Protein AF-A7NPB2-F1 (afdb_monomer)

Radius of gyration: 17.5 Å; Cα contacts (8 Å, |Δi|>4): 144; chains: 1; bounding box: 39×30×49 Å

Structure (mmCIF, N/CA/C/O backbone):
data_AF-A7NPB2-F1
#
_entry.id   AF-A7NPB2-F1
#
loop_
_atom_site.group_PDB
_atom_site.id
_atom_site.type_symbol
_atom_site.label_atom_id
_atom_site.label_alt_id
_atom_site.label_comp_id
_atom_site.label_asym_id
_atom_site.label_entity_id
_atom_site.label_seq_id
_atom_site.pdbx_PDB_ins_code
_atom_site.Cartn_x
_atom_site.Cartn_y
_atom_site.Cartn_z
_atom_site.occupancy
_atom_site.B_iso_or_equiv
_atom_site.auth_seq_id
_atom_site.auth_comp_id
_atom_site.auth_asym_id
_atom_site.auth_atom_id
_atom_site.pdbx_PDB_model_num
ATOM 1 N N . MET A 1 1 ? 3.395 19.993 -1.462 1.00 70.88 1 MET A N 1
ATOM 2 C CA . MET A 1 1 ? 3.624 19.295 -2.745 1.00 70.88 1 MET A CA 1
ATOM 3 C C . MET A 1 1 ? 3.505 17.811 -2.462 1.00 70.88 1 MET A C 1
ATOM 5 O O . MET A 1 1 ? 4.132 17.377 -1.503 1.00 70.88 1 MET A O 1
ATOM 9 N N . SER A 1 2 ? 2.653 17.076 -3.180 1.00 87.00 2 SER A N 1
ATOM 10 C CA . SER A 1 2 ? 2.457 15.640 -2.911 1.00 87.00 2 SER A CA 1
ATOM 11 C C . SER A 1 2 ? 3.639 14.804 -3.416 1.00 87.00 2 SER A C 1
ATOM 13 O O . SER A 1 2 ? 4.399 15.267 -4.275 1.00 87.00 2 SER A O 1
ATOM 15 N N . LEU A 1 3 ? 3.797 13.578 -2.901 1.00 90.31 3 LEU A N 1
ATOM 16 C CA . LEU A 1 3 ? 4.817 12.644 -3.397 1.00 90.31 3 LEU A CA 1
ATOM 17 C C . LEU A 1 3 ? 4.622 12.383 -4.889 1.00 90.31 3 LEU A C 1
ATOM 19 O O . LEU A 1 3 ? 5.596 12.412 -5.639 1.00 90.31 3 LEU A O 1
ATOM 23 N N . TYR A 1 4 ? 3.367 12.275 -5.333 1.00 91.50 4 TYR A N 1
ATOM 24 C CA . TYR A 1 4 ? 3.056 12.130 -6.748 1.00 91.50 4 TYR A CA 1
ATOM 25 C C . TYR A 1 4 ? 3.636 13.272 -7.596 1.00 91.50 4 TYR A C 1
ATOM 27 O O . TYR A 1 4 ? 4.337 13.036 -8.578 1.00 91.50 4 TYR A O 1
ATOM 35 N N . GLN A 1 5 ? 3.393 14.528 -7.202 1.00 90.69 5 GLN A N 1
ATOM 36 C CA . GLN A 1 5 ? 3.884 15.703 -7.935 1.00 90.69 5 GLN A CA 1
ATOM 37 C C . GLN A 1 5 ? 5.411 15.757 -7.987 1.00 90.69 5 GLN A C 1
ATOM 39 O O . GLN A 1 5 ? 5.976 16.140 -9.010 1.00 90.69 5 GLN A O 1
ATOM 44 N N . ARG A 1 6 ? 6.071 15.366 -6.891 1.00 93.44 6 ARG A N 1
ATOM 45 C CA . ARG A 1 6 ? 7.532 15.319 -6.807 1.00 93.44 6 ARG A CA 1
ATOM 46 C C . ARG A 1 6 ? 8.124 14.238 -7.710 1.00 93.44 6 ARG A C 1
ATOM 48 O O . ARG A 1 6 ? 9.183 14.463 -8.287 1.00 93.44 6 ARG A O 1
ATOM 55 N N . LEU A 1 7 ? 7.463 13.085 -7.812 1.00 93.81 7 LEU A N 1
ATOM 56 C CA . LEU A 1 7 ? 7.992 11.909 -8.504 1.00 93.81 7 LEU A CA 1
ATOM 57 C C . LEU A 1 7 ? 7.606 11.831 -9.983 1.00 93.81 7 LEU A C 1
ATOM 59 O O . LEU A 1 7 ? 8.337 11.235 -10.770 1.00 93.81 7 LEU A O 1
ATOM 63 N N . ARG A 1 8 ? 6.514 12.488 -10.388 1.00 90.56 8 ARG A N 1
ATOM 64 C CA . ARG A 1 8 ? 6.025 12.515 -11.776 1.00 90.56 8 ARG A CA 1
ATOM 65 C C . ARG A 1 8 ? 7.113 12.810 -12.827 1.00 90.56 8 ARG A C 1
ATOM 67 O O . ARG A 1 8 ? 7.085 12.156 -13.868 1.00 90.56 8 ARG A O 1
ATOM 74 N N . PRO A 1 9 ? 8.077 13.734 -12.625 1.00 91.06 9 PRO A N 1
ATOM 75 C CA . PRO A 1 9 ? 9.128 13.986 -13.618 1.00 91.06 9 PRO A CA 1
ATOM 76 C C . PRO A 1 9 ? 9.999 12.763 -13.947 1.00 91.06 9 PRO A C 1
ATOM 78 O O . PRO A 1 9 ? 10.548 12.691 -15.045 1.00 91.06 9 PRO A O 1
ATOM 81 N N . PHE A 1 10 ? 10.099 11.792 -13.035 1.00 90.88 10 PHE A N 1
ATOM 82 C CA . PHE A 1 10 ? 10.905 10.582 -13.206 1.00 90.88 10 PHE A CA 1
ATOM 83 C C . PHE A 1 10 ? 10.200 9.475 -13.999 1.00 90.88 10 PHE A C 1
ATOM 85 O O . PHE A 1 10 ? 10.802 8.432 -14.241 1.00 90.88 10 PHE A O 1
ATOM 92 N N . TYR A 1 11 ? 8.968 9.689 -14.482 1.00 84.69 11 TYR A N 1
ATOM 93 C CA . TYR A 1 11 ? 8.286 8.695 -15.323 1.00 84.69 11 TYR A CA 1
ATOM 94 C C . TYR A 1 11 ? 9.069 8.373 -16.616 1.00 84.69 11 TYR A C 1
ATOM 96 O O . TYR A 1 11 ? 8.889 7.306 -17.192 1.00 84.69 11 TYR A O 1
ATOM 104 N N . ARG A 1 12 ? 9.934 9.295 -17.071 1.00 86.56 12 ARG A N 1
ATOM 105 C CA . ARG A 1 12 ? 10.750 9.160 -18.292 1.00 86.56 12 ARG A CA 1
ATOM 106 C C . ARG A 1 12 ? 11.943 8.214 -18.145 1.00 86.56 12 ARG A C 1
ATOM 108 O O . ARG A 1 12 ? 12.613 7.950 -19.138 1.00 86.56 12 ARG A O 1
ATOM 115 N N . LEU A 1 13 ? 12.245 7.781 -16.924 1.00 91.38 13 LEU A N 1
ATOM 116 C CA . LEU A 1 13 ? 13.316 6.828 -16.658 1.00 91.38 13 LEU A CA 1
ATOM 117 C C . LEU A 1 13 ? 12.952 5.433 -17.185 1.00 91.38 13 LEU A C 1
ATOM 119 O O . LEU A 1 13 ? 11.781 5.137 -17.449 1.00 91.38 13 LEU A O 1
ATOM 123 N N . SER A 1 14 ? 13.942 4.548 -17.304 1.00 91.69 14 SER A N 1
ATOM 124 C CA . SER A 1 14 ? 13.672 3.156 -17.680 1.00 91.69 14 SER A CA 1
ATOM 125 C C . SER A 1 14 ? 12.748 2.480 -16.647 1.00 91.69 14 SER A C 1
ATOM 127 O O . SER A 1 14 ? 12.689 2.915 -15.490 1.00 91.69 14 SER A O 1
ATOM 129 N N . PRO A 1 15 ? 11.987 1.433 -17.014 1.00 92.19 15 PRO A N 1
ATOM 130 C CA . PRO A 1 15 ? 11.188 0.679 -16.046 1.00 92.19 15 PRO A CA 1
ATOM 131 C C . PRO A 1 15 ? 11.984 0.212 -14.815 1.00 92.19 15 PRO A C 1
ATOM 133 O O . PRO A 1 15 ? 11.508 0.321 -13.688 1.00 92.19 15 PRO A O 1
ATOM 136 N N . GLU A 1 16 ? 13.225 -0.238 -14.998 1.00 92.81 16 GLU A N 1
ATOM 137 C CA . GLU A 1 16 ? 14.102 -0.690 -13.916 1.00 92.81 16 GLU A CA 1
ATOM 138 C C . GLU A 1 16 ? 14.525 0.455 -12.993 1.00 92.81 16 GLU A C 1
ATOM 140 O O . GLU A 1 16 ? 14.561 0.292 -11.773 1.00 92.81 16 GLU A O 1
ATOM 145 N N . GLU A 1 17 ? 14.863 1.616 -13.555 1.00 92.94 17 GLU A N 1
ATOM 146 C CA . GLU A 1 17 ? 15.177 2.814 -12.774 1.00 92.94 17 GLU A CA 1
ATOM 147 C C . GLU A 1 17 ? 13.962 3.271 -11.959 1.00 92.94 17 GLU A C 1
ATOM 149 O O . GLU A 1 17 ? 14.099 3.600 -10.778 1.00 92.94 17 GLU A O 1
ATOM 154 N N . ARG A 1 18 ? 12.764 3.213 -12.553 1.00 94.38 18 ARG A N 1
ATOM 155 C CA . ARG A 1 18 ? 11.500 3.522 -11.872 1.00 94.38 18 ARG A CA 1
ATOM 156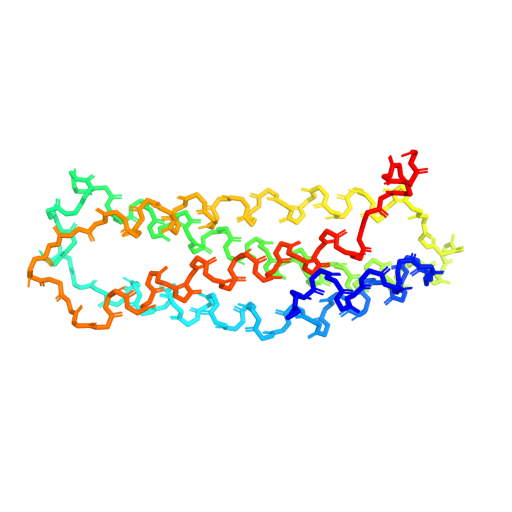 C C . ARG A 1 18 ? 11.209 2.553 -10.730 1.00 94.38 18 ARG A C 1
ATOM 158 O O . ARG A 1 18 ? 10.842 3.011 -9.653 1.00 94.38 18 ARG A O 1
ATOM 165 N N . ILE A 1 19 ? 11.426 1.248 -10.908 1.00 94.12 19 ILE A N 1
ATOM 166 C CA . ILE A 1 19 ? 11.246 0.256 -9.830 1.00 94.12 19 ILE A CA 1
ATOM 167 C C . ILE A 1 19 ? 12.239 0.491 -8.687 1.00 94.12 19 ILE A C 1
ATOM 169 O O . ILE A 1 19 ? 11.840 0.487 -7.522 1.00 94.12 19 ILE A O 1
ATOM 173 N N . ARG A 1 20 ? 13.517 0.759 -8.985 1.00 93.06 20 ARG A N 1
ATOM 174 C CA . ARG A 1 20 ? 14.512 1.060 -7.939 1.00 93.06 20 ARG A CA 1
ATOM 175 C C . ARG A 1 20 ? 14.173 2.338 -7.181 1.00 93.06 20 ARG A C 1
ATOM 177 O O . ARG A 1 20 ? 14.267 2.371 -5.958 1.00 93.06 20 ARG A O 1
ATOM 184 N N . MET A 1 21 ? 13.750 3.383 -7.892 1.00 94.69 21 MET A N 1
ATOM 185 C CA . MET A 1 21 ? 13.288 4.618 -7.263 1.00 94.69 21 MET A CA 1
ATOM 186 C C . MET A 1 21 ? 12.057 4.364 -6.391 1.00 94.69 21 MET A C 1
ATOM 188 O O . MET A 1 21 ? 12.012 4.821 -5.255 1.00 94.69 21 MET A O 1
ATOM 192 N N . MET A 1 22 ? 11.098 3.577 -6.881 1.00 95.06 22 MET A N 1
ATOM 193 C CA . MET A 1 22 ? 9.900 3.207 -6.133 1.00 95.06 22 MET A CA 1
ATOM 194 C C . MET A 1 22 ? 10.252 2.526 -4.812 1.00 95.06 22 MET A C 1
ATOM 196 O O . MET A 1 22 ? 9.677 2.870 -3.789 1.00 95.06 22 MET A O 1
ATOM 200 N N . GLN A 1 23 ? 11.226 1.617 -4.797 1.00 93.06 23 GLN A N 1
ATOM 201 C CA . GLN A 1 23 ? 11.661 0.942 -3.570 1.00 93.06 23 GLN A CA 1
ATOM 202 C C . GLN A 1 23 ? 12.215 1.912 -2.527 1.00 93.06 23 GLN A C 1
ATOM 204 O O . GLN A 1 23 ? 11.870 1.814 -1.350 1.00 93.06 23 GLN A O 1
ATOM 209 N N . VAL A 1 24 ? 13.042 2.866 -2.958 1.00 94.94 24 VAL A N 1
ATOM 210 C CA . VAL A 1 24 ? 13.587 3.898 -2.066 1.00 94.94 24 VAL A CA 1
ATOM 211 C C . VAL A 1 24 ? 12.462 4.767 -1.509 1.00 94.94 24 VAL A C 1
ATOM 213 O O . VAL A 1 24 ? 12.391 5.004 -0.306 1.00 94.94 24 VAL A O 1
ATOM 216 N N . GLU A 1 25 ? 11.556 5.208 -2.377 1.00 96.69 25 GLU A N 1
ATOM 217 C CA . GLU A 1 25 ? 10.486 6.142 -2.025 1.00 96.69 25 GLU A CA 1
ATOM 218 C C . GLU A 1 25 ? 9.361 5.490 -1.206 1.00 96.69 25 GLU A C 1
ATOM 220 O O . GLU A 1 25 ? 8.695 6.161 -0.419 1.00 96.69 25 GLU A O 1
ATOM 225 N N . LEU A 1 26 ? 9.178 4.173 -1.329 1.00 97.06 26 LEU A N 1
ATOM 226 C CA . LEU A 1 26 ? 8.244 3.401 -0.512 1.00 97.06 26 LEU A CA 1
ATOM 227 C C . LEU A 1 26 ? 8.795 3.047 0.872 1.00 97.06 26 LEU A C 1
ATOM 229 O O . LEU A 1 26 ? 8.004 2.704 1.748 1.00 97.06 26 LEU A O 1
ATOM 233 N N . ALA A 1 27 ? 10.105 3.146 1.115 1.00 96.38 27 ALA A N 1
ATOM 234 C CA . ALA A 1 27 ? 10.702 2.696 2.373 1.00 96.38 27 ALA A CA 1
ATOM 235 C C . ALA A 1 27 ? 10.055 3.345 3.611 1.00 96.38 27 ALA A C 1
ATOM 237 O O . ALA A 1 27 ? 9.660 2.640 4.539 1.00 96.38 27 ALA A O 1
ATOM 238 N N . ALA A 1 28 ? 9.899 4.674 3.604 1.00 97.19 28 ALA A N 1
ATOM 239 C CA . ALA A 1 28 ? 9.304 5.402 4.724 1.00 97.19 28 ALA A CA 1
ATOM 240 C C . ALA A 1 28 ? 7.788 5.142 4.874 1.00 97.19 28 ALA A C 1
ATOM 242 O O . ALA A 1 28 ? 7.378 4.761 5.971 1.00 97.19 28 ALA A O 1
ATOM 243 N N . PRO A 1 29 ? 6.950 5.253 3.819 1.00 97.69 29 PRO A N 1
ATOM 244 C CA . PRO A 1 29 ? 5.535 4.893 3.913 1.00 97.69 29 PRO A CA 1
ATOM 245 C C . PRO A 1 29 ? 5.300 3.458 4.403 1.00 97.69 29 PRO A C 1
ATOM 247 O O . PRO A 1 29 ? 4.459 3.237 5.272 1.00 97.69 29 PRO A O 1
ATOM 250 N N . LEU A 1 30 ? 6.058 2.476 3.902 1.00 97.81 30 LEU A N 1
ATOM 251 C CA . LEU A 1 30 ? 5.905 1.078 4.316 1.00 97.81 30 LEU A CA 1
ATOM 252 C C . LEU A 1 30 ? 6.300 0.865 5.781 1.00 97.81 30 LEU A C 1
ATOM 254 O O . LEU A 1 30 ? 5.634 0.115 6.487 1.00 97.81 30 LEU A O 1
ATOM 258 N N . ASP A 1 31 ? 7.348 1.527 6.266 1.00 98.38 31 ASP A N 1
ATOM 259 C CA . ASP A 1 31 ? 7.722 1.470 7.681 1.00 98.38 31 ASP A CA 1
ATOM 260 C C . ASP A 1 31 ? 6.630 2.069 8.585 1.00 98.38 31 ASP A C 1
ATOM 262 O O . ASP A 1 31 ? 6.235 1.445 9.571 1.00 98.38 31 ASP A O 1
ATOM 266 N N . THR A 1 32 ? 6.045 3.211 8.205 1.00 98.31 32 THR A N 1
ATOM 267 C CA . THR A 1 32 ? 4.892 3.781 8.920 1.00 98.31 32 THR A CA 1
ATOM 268 C C . THR A 1 32 ? 3.691 2.834 8.922 1.00 98.31 32 THR A C 1
ATOM 270 O O . THR A 1 32 ? 3.082 2.641 9.974 1.00 98.31 32 THR A O 1
ATOM 273 N N . LEU A 1 33 ? 3.374 2.193 7.790 1.00 98.25 33 LEU A N 1
ATOM 274 C CA . LEU A 1 33 ? 2.304 1.193 7.716 1.00 98.25 33 LEU A CA 1
ATOM 275 C C . LEU A 1 33 ? 2.563 0.021 8.66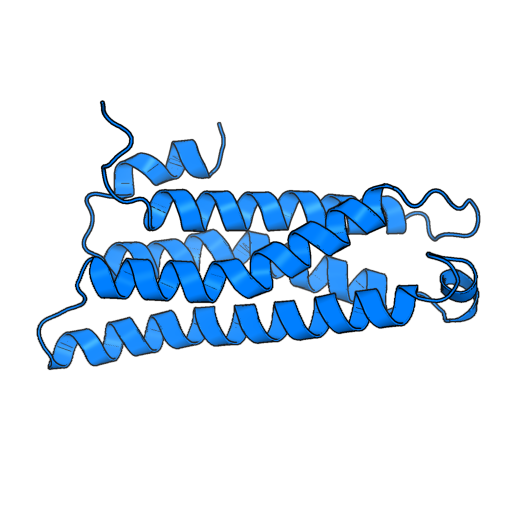8 1.00 98.25 33 LEU A C 1
ATOM 277 O O . LEU A 1 33 ? 1.685 -0.323 9.456 1.00 98.25 33 LEU A O 1
ATOM 281 N N . ARG A 1 34 ? 3.771 -0.559 8.650 1.00 98.31 34 ARG A N 1
ATOM 282 C CA . ARG A 1 34 ? 4.128 -1.681 9.534 1.00 98.31 34 ARG A CA 1
ATOM 283 C C . ARG A 1 34 ? 4.006 -1.308 11.007 1.00 98.31 34 ARG A C 1
ATOM 285 O O . ARG A 1 34 ? 3.473 -2.095 11.786 1.00 98.31 34 ARG A O 1
ATOM 292 N N . ARG A 1 35 ? 4.465 -0.113 11.393 1.00 97.81 35 ARG A N 1
ATOM 293 C CA . ARG A 1 35 ? 4.351 0.376 12.776 1.00 97.81 35 ARG A CA 1
ATOM 294 C C . ARG A 1 35 ? 2.895 0.556 13.187 1.00 97.81 35 ARG A C 1
ATOM 296 O O . ARG A 1 35 ? 2.495 -0.021 14.188 1.00 97.81 35 ARG A O 1
ATOM 303 N N . ALA A 1 36 ? 2.097 1.250 12.374 1.00 97.06 36 ALA A N 1
ATOM 304 C CA . ALA A 1 36 ? 0.681 1.471 12.653 1.00 97.06 36 ALA A CA 1
ATOM 305 C C . ALA A 1 36 ? -0.098 0.150 12.776 1.00 97.06 36 ALA A C 1
ATOM 307 O O . ALA A 1 36 ? -0.872 -0.025 13.714 1.00 97.06 36 ALA A O 1
ATOM 308 N N . ILE A 1 37 ? 0.136 -0.812 11.876 1.00 97.31 37 ILE A N 1
ATOM 309 C CA . ILE A 1 37 ? -0.468 -2.153 11.958 1.00 97.31 37 ILE A CA 1
ATOM 310 C C . ILE A 1 37 ? -0.009 -2.872 13.230 1.00 97.31 37 ILE A C 1
ATOM 312 O O . ILE A 1 37 ? -0.828 -3.474 13.924 1.00 97.31 37 ILE A O 1
ATOM 316 N N . GLY A 1 38 ? 1.280 -2.785 13.566 1.00 96.06 38 GLY A N 1
ATOM 317 C CA . GLY A 1 38 ? 1.832 -3.352 14.793 1.00 96.06 38 GLY A CA 1
ATOM 318 C C . GLY A 1 38 ? 1.197 -2.770 16.056 1.00 96.06 38 GLY A C 1
ATOM 319 O O . GLY A 1 38 ? 0.873 -3.523 16.969 1.00 96.06 38 GLY A O 1
ATOM 320 N N . ASP A 1 39 ? 0.969 -1.459 16.098 1.00 94.44 39 ASP A N 1
ATOM 321 C CA . ASP A 1 39 ? 0.333 -0.781 17.229 1.00 94.44 39 ASP A CA 1
ATOM 322 C C . ASP A 1 39 ? -1.142 -1.186 17.360 1.00 94.44 39 ASP A C 1
ATOM 324 O O . ASP A 1 39 ? -1.583 -1.574 18.443 1.00 94.44 39 ASP A O 1
ATOM 328 N N . LEU A 1 40 ? -1.883 -1.224 16.247 1.00 93.56 40 LEU A N 1
ATOM 329 C CA . LEU A 1 40 ? -3.271 -1.700 16.225 1.00 93.56 40 LEU A CA 1
ATOM 330 C C . LEU A 1 40 ? -3.390 -3.183 16.620 1.00 93.56 40 LEU A C 1
ATOM 332 O O . LEU A 1 40 ? -4.361 -3.573 17.266 1.00 93.56 40 LEU A O 1
ATOM 336 N N . SER A 1 41 ? -2.392 -4.005 16.289 1.00 92.75 41 SER A N 1
ATOM 337 C CA . SER A 1 41 ? -2.359 -5.433 16.641 1.00 92.75 41 SER A CA 1
ATOM 338 C C . SER A 1 41 ? -2.069 -5.691 18.123 1.00 92.75 41 SER A C 1
ATOM 340 O O . SER A 1 41 ? -2.303 -6.794 18.611 1.00 92.75 41 SER A O 1
ATOM 342 N N . ARG A 1 42 ? -1.555 -4.696 18.860 1.00 92.62 42 ARG A N 1
ATOM 343 C CA . ARG A 1 42 ? -1.322 -4.790 20.313 1.0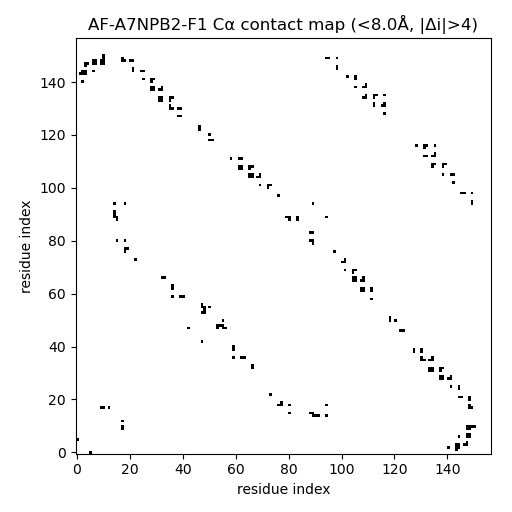0 92.62 42 ARG A CA 1
ATOM 344 C C . ARG A 1 42 ? -2.545 -4.403 21.144 1.00 92.62 42 ARG A C 1
ATOM 346 O O . ARG A 1 42 ? -2.494 -4.525 22.370 1.00 92.62 42 ARG A O 1
ATOM 353 N N . LEU A 1 43 ? -3.622 -3.938 20.509 1.00 89.75 43 LEU A N 1
ATOM 354 C CA . LEU A 1 43 ? -4.876 -3.654 21.199 1.00 89.75 43 LEU A CA 1
ATOM 355 C C . LEU A 1 43 ? -5.406 -4.928 21.853 1.00 89.75 43 LEU A C 1
ATOM 357 O O . LEU A 1 43 ? -5.401 -6.011 21.265 1.00 89.75 43 LEU A O 1
ATOM 361 N N . ARG A 1 44 ? -5.862 -4.803 23.097 1.00 85.19 44 ARG A N 1
ATOM 362 C CA . ARG A 1 44 ? -6.320 -5.962 23.855 1.00 85.19 44 ARG A CA 1
ATOM 363 C C . ARG A 1 44 ? -7.678 -6.457 23.324 1.00 85.19 44 ARG A C 1
ATOM 365 O O . ARG A 1 44 ? -8.473 -5.655 22.825 1.00 85.19 44 ARG A O 1
ATOM 372 N N . PRO A 1 45 ? -8.004 -7.754 23.470 1.00 82.88 45 PRO A N 1
ATOM 373 C CA . PRO A 1 45 ? -9.284 -8.299 23.009 1.00 82.88 45 PRO A CA 1
ATOM 374 C C . PRO A 1 45 ? -10.518 -7.596 23.597 1.00 82.88 45 PRO A C 1
ATOM 376 O O . PRO A 1 45 ? -11.509 -7.409 22.902 1.00 82.88 45 PRO A O 1
ATOM 379 N N . ASP A 1 46 ? -10.455 -7.152 24.853 1.00 84.81 46 ASP A N 1
ATOM 380 C CA . ASP A 1 46 ? -11.529 -6.399 25.512 1.00 84.81 46 ASP A CA 1
ATOM 381 C C . ASP A 1 46 ? -11.757 -5.015 24.884 1.00 84.81 46 ASP A C 1
ATOM 383 O O . ASP A 1 46 ? -12.899 -4.578 24.786 1.00 84.81 46 ASP A O 1
ATOM 387 N N . GLN A 1 47 ? -10.698 -4.365 24.391 1.00 83.62 47 GLN A N 1
ATOM 388 C CA . GLN A 1 47 ? -10.772 -3.057 23.721 1.00 83.62 47 GLN A CA 1
ATOM 389 C C . GLN A 1 47 ? -11.308 -3.158 22.291 1.00 83.62 47 GLN A C 1
ATOM 391 O O . GLN A 1 47 ? -11.784 -2.176 21.730 1.00 83.62 47 GLN A O 1
ATOM 396 N N . THR A 1 48 ? -11.201 -4.337 21.677 1.00 84.38 48 THR A N 1
ATOM 397 C CA . THR A 1 48 ? -11.584 -4.566 20.278 1.00 84.38 48 THR A CA 1
ATOM 398 C C . THR A 1 48 ? -12.921 -5.294 20.131 1.00 84.38 48 THR A C 1
ATOM 400 O O . THR A 1 48 ? -13.494 -5.296 19.042 1.00 84.38 48 THR A O 1
ATOM 403 N N . ALA A 1 49 ? -13.464 -5.859 21.217 1.00 82.25 49 ALA A N 1
ATOM 404 C CA . ALA A 1 49 ? -14.693 -6.655 21.215 1.00 82.25 49 ALA A CA 1
ATOM 405 C C . ALA A 1 49 ? -15.943 -5.878 20.759 1.00 82.25 49 ALA A C 1
ATOM 407 O O . ALA A 1 49 ? -16.803 -6.435 20.076 1.00 82.25 49 ALA A O 1
ATOM 408 N N . SER A 1 50 ? -16.053 -4.594 21.113 1.00 83.56 50 SER A N 1
ATOM 409 C CA . SER A 1 50 ? -17.153 -3.713 20.684 1.00 83.56 50 SER A CA 1
ATOM 410 C C . SER A 1 50 ? -16.959 -3.186 19.259 1.00 83.56 50 SER A C 1
ATOM 412 O O . SER A 1 50 ? -17.928 -2.863 18.560 1.00 83.56 50 SER A O 1
ATOM 414 N N . LEU A 1 51 ? -15.708 -3.112 18.802 1.00 86.31 51 LEU A N 1
ATOM 415 C CA . LEU A 1 51 ? -15.347 -2.444 17.563 1.00 86.31 51 LEU A CA 1
ATOM 416 C C . LEU A 1 51 ? -15.861 -3.222 16.361 1.00 86.31 51 LEU A C 1
ATOM 418 O O . LEU A 1 51 ? -15.680 -4.434 16.235 1.00 86.31 51 LEU A O 1
ATOM 422 N N . MET A 1 52 ? -16.492 -2.502 15.434 1.00 84.31 52 MET A N 1
ATOM 423 C CA . MET A 1 52 ? -16.944 -3.068 14.161 1.00 84.31 52 MET A CA 1
ATOM 424 C C . MET A 1 52 ? -17.829 -4.314 14.341 1.00 84.31 52 MET A C 1
ATOM 426 O O . MET A 1 52 ? -17.769 -5.245 13.539 1.00 84.31 52 MET A O 1
ATOM 430 N N . ARG A 1 53 ? -18.665 -4.331 15.392 1.00 87.00 53 ARG A N 1
ATOM 431 C CA . ARG A 1 53 ? -19.528 -5.473 15.757 1.00 87.00 53 ARG A CA 1
ATOM 432 C C . ARG A 1 53 ? -18.724 -6.756 16.036 1.00 87.00 53 ARG A C 1
ATOM 434 O O . ARG A 1 53 ? -19.137 -7.835 15.623 1.00 87.00 53 ARG A O 1
ATOM 441 N N . GLY A 1 54 ? -17.566 -6.620 16.682 1.00 86.50 54 GLY A N 1
ATOM 442 C CA . GLY A 1 54 ? -16.669 -7.727 17.028 1.00 86.50 54 GLY A CA 1
ATOM 443 C C . GLY A 1 54 ? -15.784 -8.220 15.881 1.00 86.50 54 GLY A C 1
ATOM 444 O O . GLY A 1 54 ? -15.065 -9.197 16.050 1.00 86.50 54 GLY A O 1
ATOM 445 N N . ARG A 1 55 ? -15.804 -7.556 14.717 1.00 89.25 55 ARG A N 1
ATOM 446 C CA . ARG A 1 55 ? -15.031 -7.961 13.525 1.00 89.25 55 ARG A CA 1
ATOM 447 C C . ARG A 1 55 ? -13.693 -7.243 13.381 1.00 89.25 55 ARG A C 1
ATOM 449 O O . ARG A 1 55 ? -13.065 -7.308 12.330 1.00 89.25 55 ARG A O 1
ATOM 456 N N . PHE A 1 56 ? -13.255 -6.519 14.407 1.00 91.38 56 PHE A N 1
ATOM 457 C CA . PHE A 1 56 ? -11.997 -5.782 14.336 1.00 91.38 56 PHE A CA 1
ATOM 458 C C . PHE A 1 56 ? -10.781 -6.707 14.179 1.00 91.38 56 PHE A C 1
ATOM 460 O O . PHE A 1 56 ? -9.878 -6.371 13.422 1.00 91.38 56 PHE A O 1
ATOM 467 N N . GLY A 1 57 ? -10.802 -7.897 14.791 1.00 91.19 57 GLY A N 1
ATOM 468 C CA . GLY A 1 57 ? -9.769 -8.919 14.579 1.00 91.19 57 GLY A CA 1
ATOM 469 C C . GLY A 1 57 ? -9.623 -9.318 13.107 1.00 91.19 57 GLY A C 1
ATOM 470 O O . GLY A 1 57 ? -8.525 -9.261 12.573 1.00 91.19 57 GLY A O 1
ATOM 471 N N . GLU A 1 58 ? -10.734 -9.576 12.409 1.00 92.88 58 GLU A N 1
ATOM 472 C CA . GLU A 1 58 ? -10.710 -9.896 10.970 1.00 92.88 58 GLU A CA 1
ATOM 473 C C . GLU A 1 58 ? -10.110 -8.755 10.129 1.00 92.88 58 GLU A C 1
ATOM 475 O O . GLU A 1 58 ? -9.439 -8.987 9.127 1.00 92.88 58 GLU A O 1
ATOM 480 N N . LEU A 1 59 ? -10.346 -7.498 10.522 1.00 94.19 59 LEU A N 1
ATOM 481 C CA . LEU A 1 59 ? -9.754 -6.344 9.842 1.00 94.19 59 LEU A CA 1
ATOM 482 C C . LEU A 1 59 ? -8.242 -6.256 10.083 1.00 94.19 59 LEU A C 1
ATOM 484 O O . LEU A 1 59 ? -7.515 -5.880 9.164 1.00 94.19 59 LEU A O 1
ATOM 488 N N . LEU A 1 60 ? -7.770 -6.604 11.285 1.00 94.56 60 LEU A N 1
ATOM 489 C CA . LEU A 1 60 ? -6.340 -6.709 11.578 1.00 94.56 60 LEU A CA 1
ATOM 490 C C . LEU A 1 60 ? -5.686 -7.829 10.765 1.00 94.56 60 LEU A C 1
ATOM 492 O O . LEU A 1 60 ? -4.611 -7.607 10.213 1.00 94.56 60 LEU A O 1
ATOM 496 N N . ASP A 1 61 ? -6.347 -8.978 10.620 1.00 95.31 61 ASP A N 1
ATOM 497 C CA . ASP A 1 61 ? -5.848 -10.080 9.790 1.00 95.31 61 ASP A CA 1
ATOM 498 C C . ASP A 1 61 ? -5.672 -9.623 8.335 1.00 95.31 61 ASP A C 1
ATOM 500 O O . ASP A 1 61 ? -4.591 -9.764 7.764 1.00 95.31 61 ASP A O 1
ATOM 504 N N . VAL A 1 62 ? -6.680 -8.944 7.770 1.00 96.88 62 VAL A N 1
ATOM 505 C CA . VAL A 1 62 ? -6.596 -8.359 6.420 1.00 96.88 62 VAL A CA 1
ATOM 506 C C . VAL A 1 62 ? -5.443 -7.358 6.305 1.00 96.88 62 VAL A C 1
ATOM 508 O O . VAL A 1 62 ? -4.764 -7.336 5.275 1.00 96.88 62 VAL A O 1
ATOM 511 N N . LEU A 1 63 ? -5.204 -6.526 7.327 1.00 97.38 63 LEU A N 1
ATOM 512 C CA . LEU A 1 63 ? -4.074 -5.592 7.338 1.00 97.38 63 LEU A CA 1
ATOM 513 C C . LEU A 1 63 ? -2.733 -6.327 7.325 1.00 97.38 63 LEU A C 1
ATOM 515 O O . LEU A 1 63 ? -1.882 -6.018 6.492 1.00 97.38 63 LEU A O 1
ATOM 519 N N . CYS A 1 64 ? -2.554 -7.301 8.213 1.00 97.69 64 CYS A N 1
ATOM 520 C CA . CYS A 1 64 ? -1.328 -8.082 8.333 1.00 97.69 64 CYS A CA 1
ATOM 521 C C . CYS A 1 64 ? -1.029 -8.871 7.052 1.00 97.69 64 CYS A C 1
ATOM 523 O O . CYS A 1 64 ? 0.080 -8.787 6.524 1.00 97.69 64 CYS A O 1
ATOM 525 N N . GLU A 1 65 ? -2.022 -9.578 6.510 1.00 98.19 65 GLU A N 1
ATOM 526 C CA . GLU A 1 65 ? -1.884 -10.346 5.269 1.00 98.19 65 GLU A CA 1
ATOM 527 C C . GLU A 1 65 ? -1.584 -9.441 4.072 1.00 98.19 65 GLU A C 1
ATOM 529 O O . GLU A 1 65 ? -0.682 -9.724 3.279 1.00 98.19 65 GLU A O 1
ATOM 534 N N . SER A 1 66 ? -2.298 -8.317 3.951 1.00 98.38 66 SER A N 1
ATOM 535 C CA . SER A 1 66 ? -2.078 -7.369 2.855 1.00 98.38 66 SER A CA 1
ATOM 536 C C . SER A 1 66 ? -0.704 -6.707 2.955 1.00 98.38 66 SER A C 1
ATOM 538 O O . SER A 1 66 ? -0.040 -6.536 1.936 1.00 98.38 66 SER A O 1
ATOM 540 N N . MET A 1 67 ? -0.241 -6.379 4.164 1.00 98.44 67 MET A N 1
ATOM 541 C CA . MET A 1 67 ? 1.095 -5.824 4.381 1.00 98.44 67 MET A CA 1
ATOM 542 C C . MET A 1 67 ? 2.187 -6.839 4.029 1.00 98.44 67 MET A C 1
ATOM 544 O O . MET A 1 67 ? 3.110 -6.504 3.293 1.00 98.44 67 MET A O 1
ATOM 548 N N . ALA A 1 68 ? 2.052 -8.092 4.474 1.00 98.06 68 ALA A N 1
ATOM 549 C CA . ALA A 1 68 ? 2.994 -9.157 4.137 1.00 98.06 68 ALA A CA 1
ATOM 550 C C . ALA A 1 68 ? 3.046 -9.417 2.623 1.00 98.06 68 ALA A C 1
ATOM 552 O O . ALA A 1 68 ? 4.124 -9.580 2.048 1.00 98.06 68 ALA A O 1
ATOM 553 N N . ARG A 1 69 ? 1.887 -9.403 1.949 1.00 98.06 69 ARG A N 1
ATOM 554 C CA . ARG A 1 69 ? 1.819 -9.534 0.489 1.00 98.06 69 ARG A CA 1
ATOM 555 C C . ARG A 1 69 ? 2.474 -8.352 -0.219 1.00 98.06 69 ARG A C 1
ATOM 557 O O . ARG A 1 69 ? 3.170 -8.563 -1.208 1.00 98.06 69 ARG A O 1
ATOM 564 N N . LEU A 1 70 ? 2.258 -7.132 0.270 1.00 97.44 70 LEU A N 1
ATOM 565 C CA . LEU A 1 70 ? 2.891 -5.937 -0.278 1.00 97.44 70 LEU A CA 1
ATOM 566 C C . LEU A 1 70 ? 4.417 -6.006 -0.125 1.00 97.44 70 LEU A C 1
ATOM 568 O O . LEU A 1 70 ? 5.123 -5.761 -1.096 1.00 97.44 70 LEU A O 1
ATOM 572 N N . ASP A 1 71 ? 4.920 -6.418 1.039 1.00 96.38 71 ASP A N 1
ATOM 573 C CA . ASP A 1 71 ? 6.356 -6.596 1.282 1.00 96.38 71 ASP A CA 1
ATOM 574 C C . ASP A 1 71 ? 6.991 -7.617 0.333 1.00 96.38 71 ASP A C 1
ATOM 576 O O . ASP A 1 71 ? 8.043 -7.346 -0.249 1.00 96.38 71 ASP A O 1
ATOM 580 N N . ALA A 1 72 ? 6.326 -8.757 0.122 1.00 96.88 72 ALA A N 1
ATOM 581 C CA . ALA A 1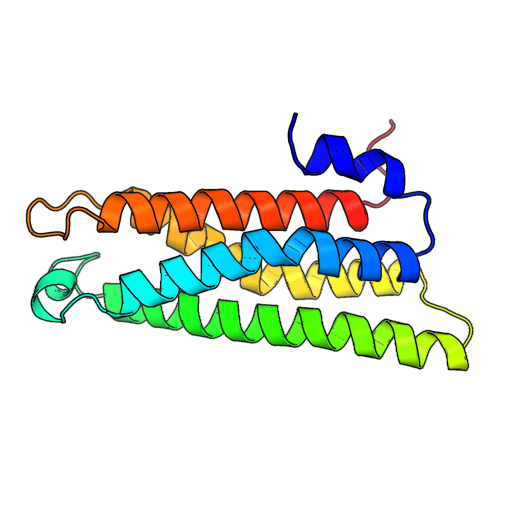 72 ? 6.783 -9.773 -0.821 1.00 96.88 72 ALA A CA 1
ATOM 582 C C . ALA A 1 72 ? 6.874 -9.221 -2.251 1.00 96.88 72 ALA A C 1
ATOM 584 O O . ALA A 1 72 ? 7.905 -9.364 -2.900 1.00 96.88 72 ALA A O 1
ATOM 585 N N . LEU A 1 73 ? 5.840 -8.518 -2.721 1.00 96.38 73 LEU A N 1
ATOM 586 C CA . LEU A 1 73 ? 5.836 -7.926 -4.061 1.00 96.38 73 LEU A CA 1
ATOM 587 C C . LEU A 1 73 ? 6.931 -6.863 -4.228 1.00 96.38 73 LEU A C 1
ATOM 589 O O . LEU A 1 73 ? 7.581 -6.805 -5.268 1.00 96.38 73 LEU A O 1
ATOM 593 N N . ILE A 1 74 ? 7.181 -6.043 -3.204 1.00 94.19 74 ILE A N 1
ATOM 594 C CA . ILE A 1 74 ? 8.253 -5.040 -3.245 1.00 94.19 74 ILE A CA 1
ATOM 595 C C . ILE A 1 74 ? 9.635 -5.691 -3.369 1.00 94.19 74 ILE A C 1
ATOM 597 O O . ILE A 1 74 ? 10.476 -5.194 -4.131 1.00 94.19 74 ILE A O 1
ATOM 601 N N . ALA A 1 75 ? 9.854 -6.809 -2.671 1.00 92.75 75 ALA A N 1
ATOM 602 C CA . ALA A 1 75 ? 11.060 -7.618 -2.812 1.00 92.75 75 ALA A CA 1
ATOM 603 C C . ALA A 1 75 ? 11.158 -8.260 -4.210 1.00 92.75 75 ALA A C 1
ATOM 605 O O . ALA A 1 75 ? 12.197 -8.132 -4.858 1.00 92.75 75 ALA A O 1
ATOM 606 N N . GLU A 1 76 ? 10.064 -8.834 -4.728 1.00 92.19 76 GLU A N 1
ATOM 607 C CA . GLU A 1 76 ? 9.993 -9.383 -6.094 1.00 92.19 76 GLU A CA 1
ATOM 608 C C . GLU A 1 76 ? 10.370 -8.334 -7.156 1.00 92.19 76 GLU A C 1
ATOM 610 O O . GLU A 1 76 ? 10.994 -8.663 -8.162 1.00 92.19 76 GLU A O 1
ATOM 615 N N . GLY A 1 77 ? 10.050 -7.052 -6.946 1.00 89.06 77 GLY A N 1
ATOM 616 C CA . GLY A 1 77 ? 10.465 -5.970 -7.844 1.00 89.06 77 GLY A CA 1
ATOM 617 C C . GLY A 1 77 ? 11.988 -5.865 -8.027 1.00 89.06 77 GLY A C 1
ATOM 618 O O . GLY A 1 77 ? 12.453 -5.573 -9.134 1.00 89.06 77 GLY A O 1
ATOM 619 N N . VAL A 1 78 ? 12.776 -6.140 -6.975 1.00 83.56 78 VAL A N 1
ATOM 620 C CA . VAL A 1 78 ? 14.250 -6.196 -7.054 1.00 83.56 78 VAL A CA 1
ATOM 621 C C . VAL A 1 78 ? 14.659 -7.346 -7.967 1.00 83.56 78 VAL A C 1
ATOM 623 O O . VAL A 1 78 ? 15.411 -7.149 -8.921 1.00 83.56 78 VAL A O 1
ATOM 626 N N . GLU A 1 79 ? 14.104 -8.527 -7.708 1.00 87.12 79 GLU A N 1
ATOM 627 C CA . GLU A 1 79 ? 14.418 -9.758 -8.432 1.00 87.12 79 GLU A CA 1
ATOM 628 C C . GLU A 1 79 ? 14.034 -9.656 -9.914 1.00 87.12 79 GLU A C 1
ATOM 630 O O . GLU A 1 79 ? 14.782 -10.108 -10.784 1.00 87.12 79 GLU A O 1
ATOM 635 N N . ARG A 1 80 ? 12.906 -9.001 -10.230 1.00 86.38 80 ARG A N 1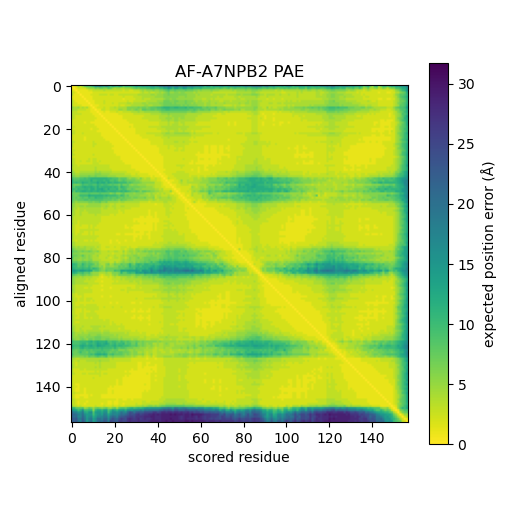
ATOM 636 C CA . ARG A 1 80 ? 12.489 -8.696 -11.610 1.00 86.38 80 ARG A CA 1
ATOM 637 C C . ARG A 1 80 ? 13.520 -7.812 -12.312 1.00 86.38 80 ARG A C 1
ATOM 639 O O . ARG A 1 80 ? 13.880 -8.091 -13.452 1.00 86.38 80 ARG A O 1
ATOM 646 N N . CYS A 1 81 ? 14.042 -6.785 -11.637 1.00 87.12 81 CYS A N 1
ATOM 647 C CA . CYS A 1 81 ? 15.085 -5.922 -12.199 1.00 87.12 81 CYS A CA 1
ATOM 648 C C . CYS A 1 81 ? 16.419 -6.650 -12.404 1.00 87.12 81 CYS A C 1
ATOM 650 O O . CYS A 1 81 ? 17.177 -6.287 -13.303 1.00 87.12 81 CYS A O 1
ATOM 652 N N . GLU A 1 82 ? 16.751 -7.628 -11.563 1.00 85.12 82 GLU A N 1
ATOM 653 C CA . GLU A 1 82 ? 17.969 -8.430 -11.704 1.00 85.12 82 GLU A CA 1
ATOM 654 C C . GLU A 1 82 ? 17.854 -9.428 -12.858 1.00 85.12 82 GLU A C 1
ATOM 656 O O . GLU A 1 82 ? 18.737 -9.462 -13.718 1.00 85.12 82 GLU A O 1
ATOM 661 N N . HIS A 1 83 ? 16.736 -10.153 -12.949 1.00 83.75 83 HIS A N 1
ATOM 662 C CA . HIS A 1 83 ? 16.458 -11.064 -14.059 1.00 83.75 83 HIS A CA 1
ATOM 663 C C . HIS A 1 83 ? 16.340 -10.340 -15.402 1.00 83.75 83 HIS A C 1
ATOM 665 O O . HIS A 1 83 ? 16.857 -10.815 -16.410 1.00 83.75 83 HIS A O 1
ATOM 671 N N . ALA A 1 84 ? 15.723 -9.161 -15.442 1.00 84.94 84 ALA A N 1
ATOM 672 C CA . ALA A 1 84 ? 15.577 -8.399 -16.676 1.00 84.94 84 ALA A CA 1
ATOM 673 C C . ALA A 1 84 ? 16.919 -8.053 -17.335 1.00 84.94 84 ALA A C 1
ATOM 675 O O . ALA A 1 84 ? 17.026 -8.068 -18.561 1.00 84.94 84 ALA A O 1
ATOM 676 N N . ARG A 1 85 ? 17.981 -7.828 -16.544 1.00 79.50 85 ARG A N 1
ATOM 677 C CA . ARG A 1 85 ? 19.321 -7.539 -17.088 1.00 79.50 85 ARG A CA 1
ATOM 678 C C . ARG A 1 85 ? 19.858 -8.662 -17.970 1.00 79.50 85 ARG A C 1
ATOM 680 O O . ARG A 1 85 ? 20.654 -8.379 -18.859 1.00 79.50 85 ARG A O 1
ATOM 687 N N . VAL A 1 86 ? 19.446 -9.909 -17.733 1.00 83.19 86 VAL A N 1
ATOM 688 C CA . VAL A 1 86 ? 19.912 -11.066 -18.512 1.00 83.19 86 VAL A CA 1
ATOM 689 C C . VAL A 1 86 ? 19.018 -11.398 -19.712 1.00 83.19 86 VAL A C 1
ATOM 691 O O . VAL A 1 86 ? 19.465 -12.122 -20.596 1.00 83.19 86 VAL A O 1
ATOM 694 N N . VAL A 1 87 ? 17.798 -10.848 -19.790 1.00 83.62 87 VAL A N 1
ATOM 695 C CA . VAL A 1 87 ? 16.824 -11.122 -20.872 1.00 83.62 87 VAL A CA 1
ATOM 696 C C . VAL A 1 87 ? 16.477 -9.906 -21.745 1.00 83.62 87 VAL A C 1
ATOM 698 O O . VAL A 1 87 ? 15.557 -9.980 -22.553 1.00 83.62 87 VAL A O 1
ATOM 701 N N . GLY A 1 88 ? 17.233 -8.808 -21.639 1.00 83.88 88 GLY A N 1
ATOM 702 C CA . GLY A 1 88 ? 17.090 -7.641 -22.524 1.00 83.88 88 GLY A CA 1
ATOM 703 C C . GLY A 1 88 ? 16.305 -6.455 -21.950 1.00 83.88 88 GLY A C 1
ATOM 704 O O . GLY A 1 88 ? 15.991 -5.536 -22.701 1.00 83.88 88 GLY A O 1
ATOM 705 N N . GLY A 1 89 ? 16.047 -6.443 -20.641 1.00 89.69 89 GLY A N 1
ATOM 706 C CA . GLY A 1 89 ? 15.375 -5.357 -19.921 1.00 89.69 89 GLY A CA 1
ATOM 707 C C . GLY A 1 89 ? 13.899 -5.629 -19.623 1.00 89.69 89 GLY A C 1
ATOM 708 O O . GLY A 1 89 ? 13.324 -6.614 -20.080 1.00 89.69 89 GLY A O 1
ATOM 709 N N . LEU A 1 90 ? 13.300 -4.760 -18.809 1.00 90.56 90 LEU A N 1
ATOM 710 C CA . LEU A 1 90 ? 11.867 -4.731 -18.527 1.00 90.56 90 LEU A CA 1
ATOM 711 C C . LEU A 1 90 ? 11.155 -3.855 -19.554 1.00 90.56 90 LEU A C 1
ATOM 713 O O . LEU A 1 90 ? 11.638 -2.787 -19.933 1.00 90.56 90 LEU A O 1
ATOM 717 N N . SER A 1 91 ? 9.963 -4.281 -19.955 1.00 89.62 91 SER A N 1
ATOM 718 C CA . SER A 1 91 ? 9.054 -3.467 -20.753 1.00 89.62 91 SER A CA 1
ATOM 719 C C . SER A 1 91 ? 8.136 -2.615 -19.869 1.00 89.62 91 SER A C 1
ATOM 721 O O . SER A 1 91 ? 7.941 -2.882 -18.681 1.00 89.62 91 SER A O 1
ATOM 723 N N . ASP A 1 92 ? 7.491 -1.609 -20.464 1.00 87.44 92 ASP A N 1
ATOM 724 C CA . ASP A 1 92 ? 6.403 -0.883 -19.793 1.00 87.44 92 ASP A CA 1
ATOM 725 C C . ASP A 1 92 ? 5.222 -1.805 -19.448 1.00 87.44 92 ASP A C 1
ATOM 727 O O . ASP A 1 92 ? 4.527 -1.583 -18.457 1.00 87.44 92 ASP A O 1
ATOM 731 N N . HIS A 1 93 ? 5.014 -2.879 -20.219 1.00 88.69 93 HIS A N 1
ATOM 732 C CA . HIS A 1 93 ? 4.004 -3.886 -19.906 1.00 88.69 93 HIS A CA 1
ATOM 733 C C . HIS A 1 93 ? 4.316 -4.605 -18.585 1.00 88.69 93 HIS A C 1
ATOM 735 O O . HIS A 1 93 ? 3.428 -4.743 -17.742 1.00 88.69 93 HIS A O 1
ATOM 741 N N . ASP A 1 94 ? 5.578 -4.978 -18.360 1.00 90.75 94 ASP A N 1
ATOM 742 C CA . ASP A 1 94 ? 6.016 -5.612 -17.109 1.00 90.75 94 ASP A CA 1
ATOM 743 C C . ASP A 1 94 ? 5.854 -4.667 -15.914 1.00 90.75 94 ASP A C 1
ATOM 745 O O . ASP A 1 94 ? 5.428 -5.082 -14.832 1.00 90.75 94 ASP A O 1
ATOM 749 N N . LEU A 1 95 ? 6.134 -3.375 -16.115 1.00 90.88 95 LEU A N 1
ATOM 750 C CA . LEU A 1 95 ? 5.924 -2.343 -15.100 1.00 90.88 95 LEU A CA 1
ATOM 751 C C . LEU A 1 95 ? 4.436 -2.161 -14.762 1.00 90.88 95 LEU A C 1
ATOM 753 O O . LEU A 1 95 ? 4.082 -2.004 -13.593 1.00 90.88 95 LEU A O 1
ATOM 757 N N . HIS A 1 96 ? 3.551 -2.208 -15.759 1.00 88.94 96 HIS A N 1
ATOM 758 C CA . HIS A 1 96 ? 2.105 -2.145 -15.540 1.00 88.94 96 HIS A CA 1
ATOM 759 C C . HIS A 1 96 ? 1.554 -3.388 -14.839 1.00 88.94 96 HIS A C 1
ATOM 761 O O . HIS A 1 96 ? 0.704 -3.253 -13.955 1.00 88.94 96 HIS A O 1
ATOM 767 N N . ALA A 1 97 ? 2.050 -4.578 -15.181 1.00 91.06 97 ALA A N 1
ATOM 768 C CA . ALA A 1 97 ? 1.712 -5.803 -14.464 1.00 91.06 97 ALA A CA 1
ATOM 769 C C . ALA A 1 97 ? 2.156 -5.708 -12.996 1.00 91.06 97 ALA A C 1
ATOM 771 O O . ALA A 1 97 ? 1.362 -5.934 -12.085 1.00 91.06 97 ALA A O 1
ATOM 772 N N . TYR A 1 98 ? 3.386 -5.248 -12.758 1.00 92.75 98 TYR A N 1
ATOM 773 C CA . TYR A 1 98 ? 3.903 -5.033 -11.410 1.00 92.75 98 TYR A CA 1
ATOM 774 C C . TYR A 1 98 ? 3.069 -4.022 -10.606 1.00 92.75 98 TYR A C 1
ATOM 776 O O . TYR A 1 98 ? 2.716 -4.277 -9.455 1.00 92.75 98 TYR A O 1
ATOM 784 N N . ARG A 1 99 ? 2.660 -2.905 -11.224 1.00 94.19 99 ARG A N 1
ATOM 785 C CA . ARG A 1 99 ? 1.720 -1.946 -10.623 1.00 94.19 99 ARG A CA 1
ATOM 786 C C . ARG A 1 99 ? 0.425 -2.626 -10.184 1.00 94.19 99 ARG A C 1
ATOM 788 O O . ARG A 1 99 ? -0.042 -2.394 -9.073 1.00 94.19 99 ARG A O 1
ATOM 795 N N . HIS A 1 100 ? -0.184 -3.413 -11.067 1.00 94.06 100 HIS A N 1
ATOM 796 C CA . HIS A 1 100 ? -1.442 -4.093 -10.777 1.00 94.06 100 HIS A CA 1
ATOM 797 C C . HIS A 1 100 ? -1.311 -5.019 -9.558 1.00 94.06 100 HIS A C 1
ATOM 799 O O . HIS A 1 100 ? -2.155 -4.976 -8.655 1.00 94.06 100 HIS A O 1
ATOM 805 N N . ASP A 1 101 ? -0.221 -5.786 -9.498 1.00 95.50 101 ASP A N 1
ATOM 806 C CA . ASP A 1 101 ? 0.074 -6.675 -8.377 1.00 95.50 101 ASP A CA 1
ATOM 807 C C . ASP A 1 101 ? 0.175 -5.895 -7.058 1.00 95.50 101 ASP A C 1
ATOM 809 O O . ASP A 1 101 ? -0.457 -6.278 -6.075 1.00 95.50 101 ASP A O 1
ATOM 813 N N . LEU A 1 102 ? 0.897 -4.766 -7.046 1.00 96.69 102 LEU A N 1
ATOM 814 C CA . LEU A 1 102 ? 1.085 -3.915 -5.860 1.00 96.69 102 LEU A CA 1
ATOM 815 C C . LEU A 1 102 ? -0.204 -3.240 -5.378 1.00 96.69 102 LEU A C 1
ATOM 817 O O . LEU A 1 102 ? -0.430 -3.089 -4.174 1.00 96.69 102 LEU A O 1
ATOM 821 N N . LEU A 1 103 ? -1.061 -2.810 -6.306 1.00 96.44 103 LEU A N 1
ATOM 822 C CA . LEU A 1 103 ? -2.270 -2.066 -5.960 1.00 96.44 103 LEU A CA 1
ATOM 823 C C . LEU A 1 103 ? -3.311 -2.911 -5.237 1.00 96.44 103 LEU A C 1
ATOM 825 O O . LEU A 1 103 ? -4.096 -2.362 -4.465 1.00 96.44 103 LEU A O 1
ATOM 829 N N . THR A 1 104 ? -3.333 -4.221 -5.468 1.00 95.81 104 THR A N 1
ATOM 830 C CA . THR A 1 104 ? -4.297 -5.119 -4.825 1.00 95.81 104 THR A CA 1
ATOM 831 C C . THR A 1 104 ? -4.163 -5.101 -3.292 1.00 95.81 104 THR A C 1
ATOM 833 O O . THR A 1 104 ? -5.103 -4.654 -2.627 1.00 95.81 104 THR A O 1
ATOM 836 N N . PRO A 1 105 ? -3.017 -5.487 -2.692 1.00 97.94 105 PRO A N 1
ATOM 837 C CA . PRO A 1 105 ? -2.843 -5.414 -1.243 1.00 97.94 105 PRO A CA 1
ATOM 838 C C . PRO A 1 105 ? -2.888 -3.974 -0.716 1.00 97.94 105 PRO A C 1
ATOM 840 O O . PRO A 1 105 ? -3.474 -3.730 0.337 1.00 97.94 105 PRO A O 1
ATOM 843 N N . LEU A 1 106 ? -2.355 -2.990 -1.450 1.00 98.06 106 LEU A N 1
ATOM 844 C CA . LEU A 1 106 ? -2.405 -1.597 -1.001 1.00 98.06 106 LEU A CA 1
ATOM 845 C C . LEU A 1 106 ? -3.844 -1.068 -0.889 1.00 98.06 106 LEU A C 1
ATOM 847 O O . LEU A 1 106 ? -4.172 -0.346 0.052 1.00 98.06 106 LEU A O 1
ATOM 851 N N . ASN A 1 107 ? -4.733 -1.430 -1.815 1.00 97.56 107 ASN A N 1
ATOM 852 C CA . ASN A 1 107 ? -6.134 -1.021 -1.742 1.00 97.56 107 ASN A CA 1
ATOM 853 C C . ASN A 1 107 ? -6.872 -1.663 -0.563 1.00 97.56 107 ASN A C 1
ATOM 855 O O . ASN A 1 107 ? -7.724 -0.997 0.028 1.00 97.56 107 ASN A O 1
ATOM 859 N N . ASN A 1 108 ? -6.511 -2.887 -0.167 1.00 97.50 108 ASN A N 1
ATOM 860 C CA . ASN A 1 108 ? -7.028 -3.498 1.058 1.00 97.50 108 ASN A CA 1
ATOM 861 C C . ASN A 1 108 ? -6.594 -2.701 2.295 1.00 97.50 108 ASN A C 1
ATOM 863 O O . ASN A 1 108 ? -7.450 -2.308 3.089 1.00 97.50 108 ASN A O 1
ATOM 867 N N . LEU A 1 109 ? -5.298 -2.373 2.409 1.00 97.56 109 LEU A N 1
ATOM 868 C CA . LEU A 1 109 ? -4.769 -1.544 3.501 1.00 97.56 109 LEU A CA 1
ATOM 869 C C . LEU A 1 109 ? -5.519 -0.209 3.603 1.00 97.56 109 LEU A C 1
ATOM 871 O O . LEU A 1 109 ? -6.007 0.160 4.670 1.00 97.56 109 LEU A O 1
ATOM 875 N N . ARG A 1 110 ? -5.689 0.483 2.471 1.00 97.06 110 ARG A N 1
ATOM 876 C CA . ARG A 1 110 ? -6.424 1.757 2.386 1.00 97.06 110 ARG A CA 1
ATOM 877 C C . ARG A 1 110 ? -7.894 1.613 2.766 1.00 97.06 110 ARG A C 1
ATOM 879 O O . ARG A 1 110 ? -8.454 2.487 3.426 1.00 97.06 110 ARG A O 1
ATOM 886 N N . GLY A 1 111 ? -8.535 0.537 2.315 1.00 95.94 111 GLY A N 1
ATOM 887 C CA . GLY A 1 111 ? -9.928 0.238 2.626 1.00 95.94 111 GLY A CA 1
ATOM 888 C C . GLY A 1 111 ? -10.133 0.095 4.129 1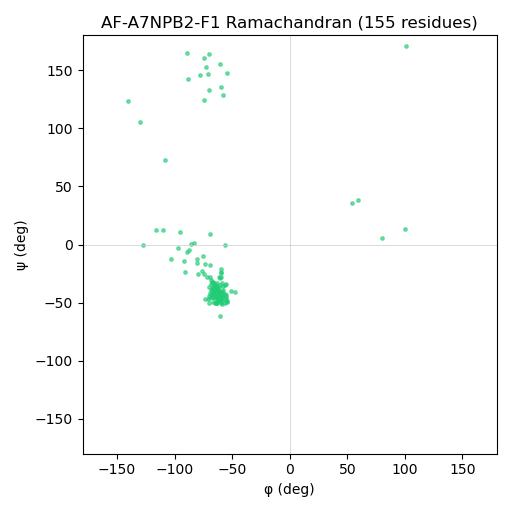.00 95.94 111 GLY A C 1
ATOM 889 O O . GLY A 1 111 ? -10.986 0.777 4.701 1.00 95.94 111 GLY A O 1
ATOM 890 N N . VAL A 1 112 ? -9.300 -0.720 4.777 1.00 95.31 112 VAL A N 1
ATOM 891 C CA . VAL A 1 112 ? -9.364 -0.924 6.226 1.00 95.31 112 VAL A CA 1
ATOM 892 C C . VAL A 1 112 ? -8.992 0.349 6.987 1.00 95.31 112 VAL A C 1
ATOM 894 O O . VAL A 1 112 ? -9.714 0.716 7.911 1.00 95.31 112 VAL A O 1
ATOM 897 N N . ALA A 1 113 ? -7.960 1.089 6.568 1.00 94.12 113 ALA A N 1
ATOM 898 C CA . ALA A 1 113 ? -7.574 2.354 7.201 1.00 94.12 113 ALA A CA 1
ATOM 899 C C . ALA A 1 113 ? -8.732 3.358 7.263 1.00 94.12 113 ALA A C 1
ATOM 901 O O . ALA A 1 113 ? -9.027 3.936 8.308 1.00 94.12 113 ALA A O 1
ATOM 902 N N . ARG A 1 114 ? -9.464 3.508 6.155 1.00 94.06 114 ARG A N 1
ATOM 903 C CA . ARG A 1 114 ? -10.626 4.403 6.076 1.00 94.06 114 ARG A CA 1
ATOM 904 C C . ARG A 1 114 ? -11.810 3.937 6.910 1.00 94.06 114 ARG A C 1
ATOM 906 O O . ARG A 1 114 ? -12.590 4.776 7.357 1.00 94.06 114 ARG A O 1
ATOM 913 N N . LEU A 1 115 ? -11.978 2.627 7.087 1.00 93.44 115 LEU A N 1
ATOM 914 C CA . LEU A 1 115 ? -12.970 2.089 8.016 1.00 93.44 115 LEU A CA 1
ATOM 915 C C . LEU A 1 115 ? -12.559 2.388 9.459 1.00 93.44 115 LEU A C 1
ATOM 917 O O . LEU A 1 115 ? -13.377 2.887 10.226 1.00 93.44 115 LEU A O 1
ATOM 921 N N . ALA A 1 116 ? -11.290 2.161 9.798 1.00 90.88 116 ALA A N 1
ATOM 922 C CA . ALA A 1 116 ? -10.756 2.386 11.134 1.00 90.88 116 ALA A CA 1
ATOM 923 C C . ALA A 1 116 ? -10.805 3.868 11.548 1.00 90.88 116 ALA A C 1
ATOM 925 O O . ALA A 1 116 ? -11.156 4.170 12.682 1.00 90.88 116 ALA A O 1
ATOM 926 N N . LEU A 1 117 ? -10.587 4.803 10.616 1.00 90.88 117 LEU A N 1
ATOM 927 C CA . LEU A 1 117 ? -10.743 6.248 10.851 1.00 90.88 117 LEU A CA 1
ATOM 928 C C . LEU A 1 117 ? -12.158 6.676 11.271 1.00 90.88 117 LEU A C 1
ATOM 930 O O . LEU A 1 117 ? -12.336 7.770 11.804 1.00 90.88 117 LEU A O 1
ATOM 934 N N . ARG A 1 118 ? -13.178 5.859 10.988 1.00 90.12 118 ARG A N 1
ATOM 935 C CA . ARG A 1 118 ? -14.575 6.139 11.361 1.00 90.12 118 ARG A CA 1
ATOM 936 C C . ARG A 1 118 ? -14.929 5.605 12.743 1.00 90.12 118 ARG A C 1
ATOM 938 O O . ARG A 1 118 ? -16.043 5.839 13.207 1.00 90.12 118 ARG A O 1
ATOM 945 N N . ILE A 1 119 ? -14.019 4.869 13.375 1.00 89.81 119 ILE A N 1
ATOM 946 C CA . ILE A 1 119 ? -14.215 4.351 14.720 1.00 89.81 119 ILE A CA 1
ATOM 947 C C . ILE A 1 119 ? -14.065 5.514 15.698 1.00 89.81 119 ILE A C 1
ATOM 949 O O . ILE A 1 119 ? -13.057 6.217 15.717 1.00 89.81 119 ILE A O 1
ATOM 953 N N . SER A 1 120 ? -15.095 5.705 16.512 1.00 82.75 120 SER A N 1
ATOM 954 C CA . SER A 1 120 ? -15.091 6.627 17.636 1.00 82.75 120 SER A CA 1
ATOM 955 C C . SER A 1 120 ? -15.604 5.854 18.839 1.00 82.75 120 SER A C 1
ATOM 957 O O . SER A 1 120 ? -16.787 5.531 18.909 1.00 82.75 120 SER A O 1
ATOM 959 N N . ASP A 1 121 ? -14.687 5.498 19.730 1.00 83.94 121 ASP A N 1
ATOM 960 C CA . ASP A 1 121 ? -14.974 4.757 20.952 1.00 83.94 121 ASP A CA 1
ATOM 961 C C . ASP A 1 121 ? -14.089 5.345 22.073 1.00 83.94 121 ASP A C 1
ATOM 963 O O . ASP A 1 121 ? -12.874 5.468 21.879 1.00 83.94 121 ASP A O 1
ATOM 967 N N . PRO A 1 122 ? -14.683 5.814 23.189 1.00 81.19 122 PRO A N 1
ATOM 968 C CA . PRO A 1 122 ? -13.956 6.460 24.281 1.00 81.19 122 PRO A CA 1
ATOM 969 C C . PRO A 1 122 ? -13.051 5.505 25.069 1.00 81.19 122 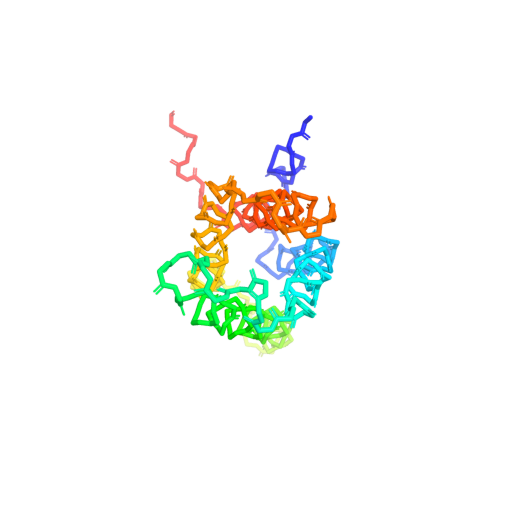PRO A C 1
ATOM 971 O O . PRO A 1 122 ? -12.153 5.985 25.759 1.00 81.19 122 PRO A O 1
ATOM 974 N N . ASP A 1 123 ? -13.258 4.191 24.959 1.00 85.00 123 ASP A N 1
ATOM 975 C CA . ASP A 1 123 ? -12.467 3.179 25.665 1.00 85.00 123 ASP A CA 1
ATOM 976 C C . ASP A 1 123 ? -11.184 2.796 24.898 1.00 85.00 123 ASP A C 1
ATOM 978 O O . ASP A 1 123 ? -10.386 1.965 25.352 1.00 85.00 123 ASP A O 1
ATOM 982 N N . LEU A 1 124 ? -10.952 3.419 23.735 1.00 86.00 124 LEU A N 1
ATOM 983 C CA . LEU A 1 124 ? -9.755 3.201 22.935 1.00 86.00 124 LEU A CA 1
ATOM 984 C C . LEU A 1 124 ? -8.532 3.940 23.486 1.00 86.00 124 LEU A C 1
ATOM 986 O O . LEU A 1 124 ? -8.639 5.064 23.983 1.00 86.00 124 LEU A O 1
ATOM 990 N N . PRO A 1 125 ? -7.334 3.348 23.339 1.00 87.06 125 PRO A N 1
ATOM 991 C CA . PRO A 1 125 ? -6.081 4.021 23.647 1.00 87.06 125 PRO A CA 1
ATOM 992 C C . PRO A 1 125 ? -5.917 5.359 22.915 1.00 87.06 125 PRO A C 1
ATOM 994 O O . PRO A 1 125 ? -6.349 5.526 21.774 1.00 87.06 125 PRO A O 1
ATOM 997 N N . ALA A 1 126 ? -5.242 6.315 23.559 1.00 83.50 126 ALA A N 1
ATOM 998 C CA . ALA A 1 126 ? -5.040 7.659 23.010 1.00 83.50 126 ALA A CA 1
ATOM 999 C C . ALA A 1 126 ? -4.272 7.661 21.672 1.00 83.50 126 ALA A C 1
ATOM 1001 O O . ALA A 1 126 ? -4.474 8.539 20.832 1.00 83.50 126 ALA A O 1
ATOM 1002 N N . ASP A 1 127 ? -3.409 6.669 21.462 1.00 87.62 127 ASP A N 1
ATOM 1003 C CA . ASP A 1 127 ? -2.625 6.448 20.249 1.00 87.62 127 ASP A CA 1
ATOM 1004 C C . ASP A 1 127 ? -3.413 5.760 19.122 1.00 87.62 127 ASP A C 1
ATOM 1006 O O . ASP A 1 127 ? -2.982 5.825 17.972 1.00 87.62 127 ASP A O 1
ATOM 1010 N N . PHE A 1 128 ? -4.606 5.207 19.379 1.00 91.56 128 PHE A N 1
ATOM 1011 C CA . PHE A 1 128 ? -5.450 4.584 18.349 1.00 91.56 128 PHE A CA 1
ATOM 1012 C C . PHE A 1 128 ? -5.756 5.541 17.188 1.00 91.56 128 PHE A C 1
ATOM 1014 O O . PHE A 1 128 ? -5.637 5.203 16.006 1.00 91.56 128 PHE A O 1
ATOM 1021 N N . VAL A 1 129 ? -6.144 6.775 17.521 1.00 90.81 129 VAL A N 1
ATOM 1022 C CA . VAL A 1 129 ? -6.468 7.802 16.522 1.00 90.81 129 VAL A CA 1
ATOM 1023 C C . VAL A 1 129 ? -5.232 8.166 15.703 1.00 90.81 129 VAL A C 1
ATOM 1025 O O . VAL A 1 129 ? -5.341 8.425 14.506 1.00 90.81 129 VAL A O 1
ATOM 1028 N N . GLN A 1 130 ? -4.053 8.174 16.326 1.00 92.88 130 GLN A N 1
ATOM 1029 C CA . GLN A 1 130 ? -2.813 8.451 15.616 1.00 92.88 130 GLN A CA 1
ATOM 1030 C C . GLN A 1 130 ? -2.443 7.287 14.689 1.00 92.88 130 GLN A C 1
ATOM 1032 O O . GLN A 1 130 ? -2.226 7.524 13.506 1.00 92.88 130 GLN A O 1
ATOM 1037 N N . ALA A 1 131 ? -2.500 6.041 15.167 1.00 94.62 131 ALA A N 1
ATOM 1038 C CA . ALA A 1 131 ? -2.198 4.855 14.366 1.00 94.62 131 ALA A CA 1
ATOM 1039 C C . ALA A 1 131 ? -3.112 4.733 13.132 1.00 94.62 131 ALA A C 1
ATOM 1041 O O . ALA A 1 131 ? -2.650 4.456 12.027 1.00 94.62 131 ALA A O 1
ATOM 1042 N N . THR A 1 132 ? -4.413 5.004 13.277 1.00 94.19 132 THR A N 1
ATOM 1043 C CA . THR A 1 132 ? -5.356 4.976 12.142 1.00 94.19 132 THR A CA 1
ATOM 1044 C C . THR A 1 132 ? -5.116 6.102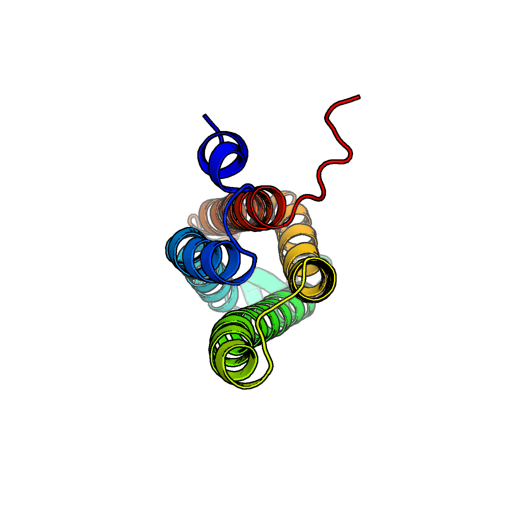 11.131 1.00 94.19 132 THR A C 1
ATOM 1046 O O . THR A 1 132 ? -5.268 5.888 9.926 1.00 94.19 132 THR A O 1
ATOM 1049 N N . ARG A 1 133 ? -4.692 7.289 11.588 1.00 95.00 133 ARG A N 1
ATOM 1050 C CA . ARG A 1 133 ? -4.264 8.391 10.707 1.00 95.00 133 ARG A CA 1
ATOM 1051 C C . ARG A 1 133 ? -2.966 8.073 9.983 1.00 95.00 133 ARG A C 1
ATOM 1053 O O . ARG A 1 133 ? -2.877 8.331 8.786 1.00 95.00 133 ARG A O 1
ATOM 1060 N N . ASP A 1 134 ? -1.994 7.507 10.685 1.00 97.06 134 ASP A N 1
ATOM 1061 C CA . ASP A 1 134 ? -0.717 7.095 10.108 1.00 97.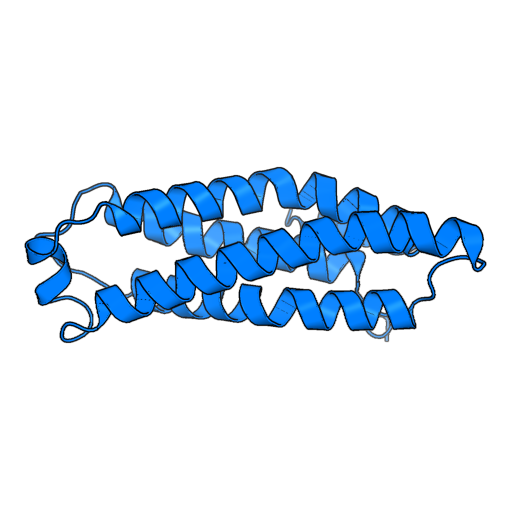06 134 ASP A CA 1
ATOM 1062 C C . ASP A 1 134 ? -0.936 6.032 9.030 1.00 97.06 134 ASP A C 1
ATOM 1064 O O . ASP A 1 134 ? -0.376 6.138 7.942 1.00 97.06 134 ASP A O 1
ATOM 1068 N N . LEU A 1 135 ? -1.844 5.083 9.272 1.00 96.62 135 LEU A N 1
ATOM 1069 C CA . LEU A 1 135 ? -2.234 4.066 8.300 1.00 96.62 135 LEU A CA 1
ATOM 1070 C C . LEU A 1 135 ? -2.870 4.668 7.026 1.00 96.62 135 LEU A C 1
ATOM 1072 O O . LEU A 1 135 ? -2.495 4.294 5.911 1.00 96.62 135 LEU A O 1
ATOM 1076 N N . ASP A 1 136 ? -3.808 5.618 7.144 1.00 97.12 136 ASP A N 1
ATOM 1077 C CA . ASP A 1 136 ? -4.430 6.265 5.969 1.00 97.12 136 ASP A CA 1
ATOM 1078 C C . ASP A 1 136 ? -3.452 7.177 5.214 1.00 97.12 136 ASP A C 1
ATOM 1080 O O . ASP A 1 136 ? -3.406 7.153 3.982 1.00 97.12 136 ASP A O 1
ATOM 1084 N N . ASN A 1 137 ? -2.640 7.954 5.933 1.00 97.06 137 ASN A N 1
ATOM 1085 C CA . ASN A 1 137 ? -1.664 8.851 5.321 1.00 97.06 137 ASN A CA 1
ATOM 1086 C C . ASN A 1 137 ? -0.561 8.063 4.608 1.00 97.06 137 ASN A C 1
ATOM 1088 O O . ASN A 1 137 ? -0.316 8.294 3.428 1.00 97.06 137 ASN A O 1
ATOM 1092 N N . ALA A 1 138 ? 0.042 7.076 5.271 1.00 97.88 138 ALA A N 1
ATOM 1093 C CA . ALA A 1 138 ? 1.122 6.291 4.684 1.00 97.88 138 ALA A CA 1
ATOM 1094 C C . ALA A 1 138 ? 0.647 5.427 3.507 1.00 97.88 138 ALA A C 1
ATOM 1096 O O . ALA A 1 138 ? 1.358 5.271 2.517 1.00 97.88 138 ALA A O 1
ATOM 1097 N N . SER A 1 139 ? -0.584 4.909 3.553 1.00 97.62 139 SER A N 1
ATOM 1098 C CA . SER A 1 139 ? -1.142 4.157 2.422 1.00 97.62 139 SER A CA 1
ATOM 1099 C C . SER A 1 139 ? -1.485 5.053 1.225 1.00 97.62 139 SER A C 1
ATOM 1101 O O . SER A 1 139 ? -1.428 4.610 0.076 1.00 97.62 139 SER A O 1
ATOM 1103 N N . ARG A 1 140 ? -1.807 6.329 1.465 1.00 96.50 140 ARG A N 1
ATOM 1104 C CA . ARG A 1 140 ? -1.935 7.346 0.413 1.00 96.50 140 ARG A CA 1
ATOM 1105 C C . ARG A 1 140 ? -0.579 7.707 -0.181 1.00 96.50 140 ARG A C 1
ATOM 1107 O O . ARG A 1 140 ? -0.465 7.752 -1.399 1.00 96.50 140 ARG A O 1
ATOM 1114 N N . ASP A 1 141 ? 0.426 7.898 0.660 1.00 97.56 141 ASP A N 1
ATOM 1115 C CA . ASP A 1 141 ? 1.792 8.186 0.230 1.00 97.56 141 ASP A CA 1
ATOM 1116 C C . ASP A 1 141 ? 2.365 7.043 -0.618 1.00 97.56 141 ASP A C 1
ATOM 1118 O O . ASP A 1 141 ? 2.924 7.282 -1.687 1.00 97.56 141 ASP A O 1
ATOM 1122 N N . ALA A 1 142 ? 2.142 5.790 -0.210 1.00 97.50 142 ALA A N 1
ATOM 1123 C CA . ALA A 1 142 ? 2.529 4.621 -0.996 1.00 97.50 142 ALA A CA 1
ATOM 1124 C C . ALA A 1 142 ? 1.834 4.578 -2.368 1.00 97.50 142 ALA A C 1
ATOM 1126 O O . ALA A 1 142 ? 2.469 4.267 -3.378 1.00 97.50 142 ALA A O 1
ATOM 1127 N N . LEU A 1 143 ? 0.543 4.929 -2.425 1.00 96.50 143 LEU A N 1
ATOM 1128 C CA . LEU A 1 143 ? -0.192 5.001 -3.689 1.00 96.50 143 LEU A CA 1
ATOM 1129 C C . LEU A 1 143 ? 0.376 6.089 -4.601 1.00 96.50 143 LEU A C 1
ATOM 1131 O O . LEU A 1 143 ? 0.582 5.833 -5.782 1.00 96.50 143 LEU A O 1
ATOM 1135 N N . ASP A 1 144 ? 0.650 7.274 -4.057 1.00 95.69 144 ASP A N 1
ATOM 1136 C CA . ASP A 1 144 ? 1.237 8.392 -4.795 1.00 95.69 144 ASP A CA 1
ATOM 1137 C C . ASP A 1 144 ? 2.570 7.998 -5.452 1.00 95.69 144 ASP A C 1
ATOM 1139 O O . ASP A 1 144 ? 2.811 8.340 -6.612 1.00 95.69 144 ASP A O 1
ATOM 1143 N N . VAL A 1 145 ? 3.422 7.263 -4.726 1.00 96.19 145 VAL A N 1
ATOM 1144 C CA . VAL A 1 145 ? 4.702 6.748 -5.239 1.00 96.19 145 VAL A CA 1
ATOM 1145 C C . VAL A 1 145 ? 4.478 5.745 -6.369 1.00 96.19 145 VAL A C 1
ATOM 1147 O O . VAL A 1 145 ? 5.068 5.895 -7.442 1.00 96.19 145 VAL A O 1
ATOM 1150 N N . ILE A 1 146 ? 3.614 4.746 -6.152 1.00 94.94 146 ILE A N 1
ATOM 1151 C CA . ILE A 1 146 ? 3.306 3.728 -7.164 1.00 94.94 146 ILE A CA 1
ATOM 1152 C C . ILE A 1 146 ? 2.747 4.402 -8.414 1.00 94.94 146 ILE A C 1
ATOM 1154 O O . ILE A 1 146 ? 3.275 4.191 -9.502 1.00 94.94 146 ILE A O 1
ATOM 1158 N N . ASP A 1 147 ? 1.734 5.254 -8.280 1.00 93.31 147 ASP A N 1
ATOM 1159 C CA . ASP A 1 147 ? 1.087 5.918 -9.409 1.00 93.31 147 ASP A CA 1
ATOM 1160 C C . ASP A 1 147 ? 2.053 6.821 -10.180 1.00 93.31 147 ASP A C 1
ATOM 1162 O O . ASP A 1 147 ? 2.053 6.795 -11.409 1.00 93.31 147 ASP A O 1
ATOM 1166 N N . ALA A 1 148 ? 2.908 7.589 -9.502 1.00 92.69 148 ALA A N 1
ATOM 1167 C CA . ALA A 1 148 ? 3.851 8.477 -10.182 1.00 92.69 148 ALA A CA 1
ATOM 1168 C C . ALA A 1 148 ? 4.899 7.726 -11.010 1.00 92.69 148 ALA A C 1
ATOM 1170 O O . ALA A 1 148 ? 5.300 8.206 -12.070 1.00 92.69 148 ALA A O 1
ATOM 1171 N N . LEU A 1 149 ? 5.333 6.558 -10.534 1.00 92.81 149 LEU A N 1
ATOM 1172 C CA . LEU A 1 149 ? 6.412 5.784 -11.148 1.00 92.81 149 LEU A CA 1
ATOM 1173 C C . LEU A 1 149 ? 5.912 4.668 -12.072 1.00 92.81 149 LEU A C 1
ATOM 1175 O O . LEU A 1 149 ? 6.721 4.007 -12.712 1.00 92.81 149 LEU A O 1
ATOM 1179 N N . THR A 1 150 ? 4.597 4.466 -12.176 1.00 89.00 150 THR A N 1
ATOM 1180 C CA . THR A 1 150 ? 3.990 3.432 -13.039 1.00 89.00 150 THR A CA 1
ATOM 1181 C C . THR A 1 150 ? 2.915 3.964 -13.981 1.00 89.00 150 THR A C 1
ATOM 1183 O O . THR A 1 150 ? 2.340 3.187 -14.745 1.00 89.00 150 THR A O 1
ATOM 1186 N N . ALA A 1 151 ? 2.614 5.265 -13.937 1.00 79.38 151 ALA A N 1
ATOM 1187 C CA . ALA A 1 151 ? 1.667 5.878 -14.856 1.00 79.38 151 ALA A CA 1
ATOM 1188 C C . ALA A 1 151 ? 2.103 5.674 -16.315 1.00 79.38 151 ALA A C 1
ATOM 1190 O O . ALA A 1 151 ? 3.224 6.010 -16.701 1.00 79.38 151 ALA A O 1
ATOM 1191 N N . SER A 1 152 ? 1.179 5.166 -17.131 1.00 62.50 152 SER A N 1
ATOM 1192 C CA . SER A 1 152 ? 1.232 5.260 -18.588 1.00 62.50 152 SER A CA 1
ATOM 1193 C C . SER A 1 152 ? 0.958 6.712 -18.992 1.00 62.50 152 SER A C 1
ATOM 1195 O O . SER A 1 152 ? 0.179 7.405 -18.337 1.00 62.50 152 SER A O 1
ATOM 1197 N N . GLN A 1 153 ? 1.582 7.191 -20.071 1.00 56.44 153 GLN A N 1
ATOM 1198 C CA . GLN A 1 153 ? 1.494 8.579 -20.562 1.00 56.44 153 GLN A CA 1
ATOM 1199 C C . GLN A 1 153 ? 0.074 9.121 -20.858 1.00 56.44 153 GLN A C 1
ATOM 1201 O O . GLN A 1 153 ? -0.059 10.279 -21.238 1.00 56.44 153 GLN A O 1
ATOM 1206 N N . GLU A 1 154 ? -0.998 8.348 -20.683 1.00 48.41 154 GLU A N 1
ATOM 1207 C CA . GLU A 1 154 ? -2.352 8.650 -21.178 1.00 48.41 154 GLU A CA 1
ATOM 1208 C C . GLU A 1 154 ? -3.076 9.832 -20.496 1.00 48.41 154 GLU A C 1
ATOM 1210 O O . GLU A 1 154 ? -4.260 10.044 -20.736 1.00 48.41 154 GLU A O 1
ATOM 1215 N N . ARG A 1 155 ? -2.410 10.629 -19.651 1.00 47.69 155 ARG A N 1
ATOM 1216 C CA . ARG A 1 155 ? -3.020 11.805 -18.996 1.00 47.69 155 ARG A CA 1
ATOM 1217 C C . ARG A 1 155 ? -2.513 13.160 -19.480 1.00 47.69 155 ARG A C 1
ATOM 1219 O O . ARG A 1 155 ? -2.819 14.162 -18.842 1.00 47.69 155 ARG A O 1
ATOM 1226 N N . ASP A 1 156 ? -1.788 13.196 -20.591 1.00 41.56 156 ASP A N 1
ATOM 1227 C CA . ASP A 1 156 ? -1.506 14.441 -21.308 1.00 41.56 156 ASP A CA 1
ATOM 1228 C C . ASP A 1 156 ? -2.312 14.442 -22.623 1.00 41.56 156 ASP A C 1
ATOM 1230 O O . ASP A 1 156 ? -1.777 14.209 -23.706 1.00 41.56 156 ASP A O 1
ATOM 1234 N N . GLY A 1 157 ? -3.630 14.630 -22.487 1.00 36.09 157 GLY A N 1
ATOM 1235 C CA . GLY A 1 157 ? -4.567 14.967 -23.563 1.00 36.09 157 GLY A CA 1
ATOM 1236 C C . GLY A 1 157 ? -5.178 16.335 -23.310 1.00 36.09 157 GLY A C 1
ATOM 1237 O O . GLY A 1 157 ? -5.495 16.609 -22.129 1.00 36.09 157 GLY A O 1
#

Organism: Roseiflexus castenholzii (strain DSM 13941 / HLO8) (NCBI:txid383372)

Mean predicted aligned error: 4.55 Å

Sequence (157 aa):
MSLYQRLRPFYRLSPEERIRMMQVELAAPLDTLRRAIGDLSRLRPDQTASLMRGRFGELLDVLCESMARLDALIAEGVERCEHARVVGGLSDHDLHAYRHDLLTPLNNLRGVARLALRISDPDLPADFVQATRDLDNASRDALDVIDALTASQERDG

Secondary structure (DSSP, 8-state):
--HHHHHGGGGGS-HHHHHHHHHHHHHHHHHHHHHHHHHHHTS-HHHHSSGGGGTHHHHHHHHHHHHHHHHHHHHHHHHHHHHHHHHT---HHHHHHHHHHHHHHHHHHHHHHHHHTT---TTS-TTHHHHHHHHHHHHHHHHHHHHHHH--STT--

pLDDT: mean 90.34, std 9.89, range [36.09, 98.44]

Solvent-accessible surface area (backbone atoms only — not comparable to full-atom values): 8509 Å² total; per-residue (Å²): 133,55,61,28,72,70,39,41,79,52,48,82,48,55,52,53,56,25,50,56,49,41,54,63,69,35,48,63,28,52,50,44,34,54,49,22,52,52,57,62,67,65,56,50,71,82,67,36,48,72,36,78,83,48,44,40,63,61,52,49,50,53,39,53,54,23,48,54,52,39,52,52,50,60,53,48,51,55,53,51,49,58,55,19,70,79,71,81,53,65,47,71,66,55,42,44,52,51,47,56,62,49,47,52,30,49,50,52,40,38,53,50,21,59,54,52,62,68,64,82,63,90,80,52,62,86,59,53,66,52,32,29,49,42,28,39,50,22,45,47,50,40,46,27,42,52,49,23,51,49,59,71,79,85,79,82,123

Nearest PDB structures (foldseek):
  7vg4-assembly1_A  TM=5.418E-01  e=3.044E+00  Methylorubrum extorquens AM1
  1o5h-assembly1_B  TM=5.776E-01  e=7.704E+00  Thermotoga maritima
  4ckg-assembly1_B  TM=3.331E-01  e=1.463E+00  Homo sapiens
  4ckg-assembly1_A  TM=3.298E-01  e=7.336E+00  Homo sapiens

Foldseek 3Di:
DALLVVLLVVLPPALLVLLVVLLVQLPVLLVLLVVLLVVLVPDDQVLQCPPPVRCSVVLSVLSVVLSVQLVVLSVVSVVQSVVQVVVPHDDLVNLLVSLVSNVPSLVSLLVSLVSQCPDDDPSDDPCSNVSSVSSNVSSVSSVSSSCSSNPDPPPPD